Protein 1KL9 (pdb70)

Sequence (165 aa):
LSCRFYQHKFPEVEDVVVNVRSIAEGAYVSLLEYNNIEGILLSELRIGRNECVVVIRVDKEKGYIDLSKRRVSPEEAIKCEDKFTKSKTVYSILRHVAEVLEYTKDEQLESLFQRTAWVFDDKYKRPGYGAYDAFKHAVSDPSILDSLDLNEDEREVLINNINRR

Nearest PDB structures (foldseek):
  1kl9-assembly1_A  TM=1.006E+00  e=1.219E-31  Homo sapiens
  7nzm-assembly1_E  TM=9.355E-01  e=1.106E-25  Homo sapiens
  7sys-assembly1_j  TM=9.698E-01  e=1.558E-24  Homo sapiens
  8oz0-assembly1_D  TM=9.484E-01  e=9.864E-24  Homo sapiens
  1q8k-assembly1_A  TM=8.801E-01  e=4.755E-22  Homo sapiens

B-factor: mean 36.6, std 17.79, range [17.84, 427.91]

Solvent-accessible surface area: 8728 Å² total

Radius of gyration: 16.92 Å; Cα contacts (8 Å, |Δi|>4): 281; chains: 1; bounding box: 39×50×29 Å

Organism: Homo sapiens (NCBI:txid9606)

Foldseek 3Di:
DDDALAPDLDDDQFQWFFAFAQDDPHTWTFGRRNRGQIAEPNVQDDHGDDFIWGFHDDDVVVRY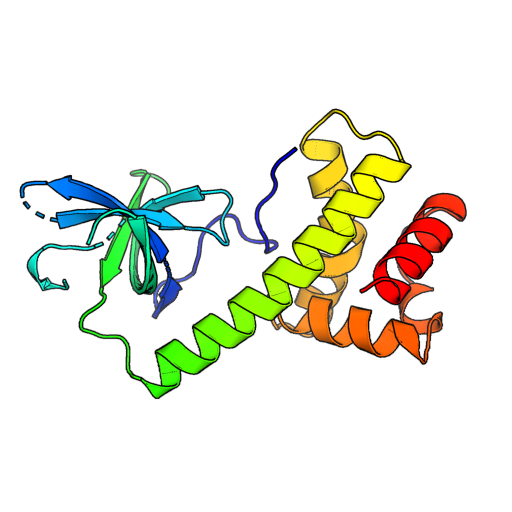TYTHRNPQDPVNRVVHVVLVVLSVLVVVLLVQLCVVVVPDDPVVSVVSCVQAVHVQCVVVVNRSVRRSVLLQVCLVVVCSCVPTPDDPSSSVSSNVSSNVD

Secondary structure (DSSP, 8-state):
----SSSSSSPPTT-B--EEEEE---EEEEETTTTTEE---GGG--TT-B---EEEEEETTTTEEEEESTT--HHHHHHHHHHHHHHHHHHHHHHHHHHHTT--SHHHHHHHHHHTHHHHHHHHT-TTHHHHHHHHHHHH-GGGGTTSS--HHHHHHHHHHHHH-

Structure (mmCIF, N/CA/C/O backbone):
data_1KL9
#
_entry.id   1KL9
#
_cell.length_a   37.280
_cell.length_b   44.200
_cell.length_c   121.420
_cell.angle_alpha   90.00
_cell.angle_beta   90.00
_cell.angle_gamma   90.00
#
_symmetry.space_group_name_H-M   'P 2 2 21'
#
loop_
_entity.id
_entity.type
_entity.pdbx_description
1 polymer 'EUKARYOTIC TRANSLATION INITIATION FACTOR 2 SUBUNIT 1'
2 non-polymer 'ZINC ION'
3 water water
#
loop_
_atom_site.group_PDB
_atom_site.id
_atom_site.type_symbol
_atom_site.label_atom_id
_atom_site.label_alt_id
_atom_site.label_comp_id
_atom_site.label_asym_id
_atom_site.label_entity_id
_atom_site.label_seq_id
_atom_site.pdbx_PDB_ins_code
_atom_site.Cartn_x
_atom_site.Cartn_y
_atom_site.Cartn_z
_atom_site.occupancy
_atom_site.B_iso_or_equiv
_atom_site.auth_seq_id
_atom_site.auth_comp_id
_atom_site.auth_asym_id
_atom_site.auth_atom_id
_atom_site.pdbx_PDB_model_num
ATOM 1 N N . LEU A 1 3 ? 18.876 5.310 23.707 1.00 59.45 3 LEU A N 1
ATOM 2 C CA . LEU A 1 3 ? 19.096 5.115 22.243 1.00 70.41 3 LEU A CA 1
ATOM 3 C C . LEU A 1 3 ? 17.760 5.060 21.520 1.00 46.74 3 LEU A C 1
ATOM 4 O O . LEU A 1 3 ? 16.867 4.334 21.943 1.00 48.29 3 LEU A O 1
ATOM 9 N N . SER A 1 4 ? 17.590 5.893 20.498 1.00 54.93 4 SER A N 1
ATOM 10 C CA . SER A 1 4 ? 16.583 5.665 19.460 1.00 31.87 4 SER A CA 1
ATOM 11 C C . SER A 1 4 ? 17.002 5.058 18.085 1.00 41.83 4 SER A C 1
ATOM 12 O O . SER A 1 4 ? 18.162 5.089 17.669 1.00 37.72 4 SER A O 1
ATOM 15 N N . CYS A 1 5 ? 15.998 4.530 17.387 1.00 36.51 5 CYS A N 1
ATOM 16 C CA . CYS A 1 5 ? 16.137 4.016 16.018 1.00 30.38 5 CYS A CA 1
ATOM 17 C C . CYS A 1 5 ? 14.723 3.914 15.471 1.00 37.49 5 CYS A C 1
ATOM 18 O O . CYS A 1 5 ? 13.797 3.650 16.218 1.00 31.79 5 CYS A O 1
ATOM 21 N N . ARG A 1 6 ? 14.553 4.137 14.177 1.00 26.62 6 ARG A N 1
ATOM 22 C CA . ARG A 1 6 ? 13.278 3.911 13.509 1.00 29.43 6 ARG A CA 1
ATOM 23 C C . ARG A 1 6 ? 12.886 2.440 13.592 1.00 24.42 6 ARG A C 1
ATOM 24 O O . ARG A 1 6 ? 13.712 1.595 13.944 1.00 22.04 6 ARG A O 1
ATOM 32 N N . PHE A 1 7 ? 11.622 2.145 13.273 1.00 25.36 7 PHE A N 1
ATOM 33 C CA . PHE A 1 7 ? 11.086 0.789 13.337 1.00 23.87 7 PHE A CA 1
ATOM 34 C C . PHE A 1 7 ? 11.459 -0.055 12.109 1.00 28.09 7 PHE A C 1
ATOM 35 O O . PHE A 1 7 ? 11.598 -1.263 12.214 1.00 22.71 7 PHE A O 1
ATOM 43 N N . TYR A 1 8 ? 11.569 0.583 10.949 1.00 20.54 8 TYR A N 1
ATOM 44 C CA . TYR A 1 8 ? 11.651 -0.111 9.670 1.00 26.20 8 TYR A CA 1
ATOM 45 C C . TYR A 1 8 ? 12.918 0.275 8.915 1.00 24.18 8 TYR A C 1
ATOM 46 O O . TYR A 1 8 ? 13.557 1.293 9.201 1.00 21.87 8 TYR A O 1
ATOM 55 N N . GLN A 1 9 ? 13.290 -0.568 7.956 1.00 24.30 9 GLN A N 1
ATOM 56 C CA . GLN A 1 9 ? 14.488 -0.353 7.159 1.00 24.01 9 GLN A CA 1
ATOM 57 C C . GLN A 1 9 ? 14.517 1.047 6.519 1.00 22.72 9 GLN A C 1
ATOM 58 O O . GLN A 1 9 ? 15.523 1.761 6.586 1.00 26.55 9 GLN A O 1
ATOM 64 N N . HIS A 1 10 ? 13.410 1.444 5.915 1.00 18.45 10 HIS A N 1
ATOM 65 C CA . HIS A 1 10 ? 13.292 2.780 5.320 1.00 23.08 10 HIS A CA 1
ATOM 66 C C . HIS A 1 10 ? 13.149 3.926 6.315 1.00 22.00 10 HIS A C 1
ATOM 67 O O . HIS A 1 10 ? 12.455 3.813 7.318 1.00 22.28 10 HIS A O 1
ATOM 79 N N . LYS A 1 11 ? 13.806 5.031 5.991 1.00 19.42 11 LYS A N 1
ATOM 80 C CA . LYS A 1 11 ? 13.829 6.216 6.859 1.00 20.92 11 LYS A CA 1
ATOM 81 C C . LYS A 1 11 ? 12.601 7.080 6.678 1.00 25.21 11 LYS A C 1
ATOM 82 O O . LYS A 1 11 ? 12.291 7.932 7.521 1.00 25.12 11 LYS A O 1
ATOM 87 N N . PHE A 1 12 ? 11.893 6.843 5.587 1.00 21.12 12 PHE A N 1
ATOM 88 C CA . PHE A 1 12 ? 10.647 7.546 5.285 1.00 20.36 12 PHE A CA 1
ATO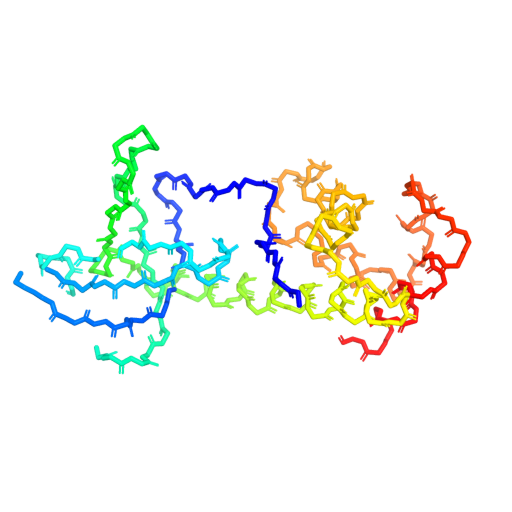M 89 C C . PHE A 1 12 ? 9.573 6.562 4.864 1.00 25.19 12 PHE A C 1
ATOM 90 O O . PHE A 1 12 ? 9.886 5.543 4.254 1.00 23.08 12 PHE A O 1
ATOM 98 N N . PRO A 1 13 ? 8.313 6.897 5.119 1.00 22.48 13 PRO A N 1
ATOM 99 C CA . PRO A 1 13 ? 7.177 6.123 4.593 1.00 23.57 13 PRO A CA 1
ATOM 100 C C . PRO A 1 13 ? 6.914 6.420 3.155 1.00 25.64 13 PRO A C 1
ATOM 101 O O . PRO A 1 13 ? 7.312 7.492 2.691 1.00 22.99 13 PRO A O 1
ATOM 105 N N . GLU A 1 14 ? 6.248 5.486 2.469 1.00 23.20 14 GLU A N 1
ATOM 106 C CA . GLU A 1 14 ? 5.818 5.659 1.095 1.00 28.06 14 GLU A CA 1
ATOM 107 C C . GLU A 1 14 ? 4.483 6.378 1.038 1.00 31.59 14 GLU A C 1
ATOM 108 O O . GLU A 1 14 ? 3.606 6.173 1.884 1.00 27.18 14 GLU A O 1
ATOM 114 N N . VAL A 1 15 ? 4.322 7.207 0.019 1.00 20.80 15 VAL A N 1
ATOM 115 C CA . VAL A 1 15 ? 3.061 7.866 -0.224 1.00 21.95 15 VAL A CA 1
ATOM 116 C C . VAL A 1 15 ? 1.978 6.790 -0.210 1.00 26.28 15 VAL A C 1
ATOM 117 O O . VAL A 1 15 ? 2.168 5.707 -0.776 1.00 25.38 15 VAL A O 1
ATOM 121 N N . GLU A 1 16 ? 0.868 7.077 0.478 1.00 26.61 16 GLU A N 1
ATOM 122 C CA . GLU A 1 16 ? -0.222 6.125 0.674 1.00 23.83 16 GLU A CA 1
ATOM 123 C C . GLU A 1 16 ? -0.072 5.205 1.898 1.00 21.12 16 GLU A C 1
ATOM 124 O O . GLU A 1 16 ? -1.038 4.536 2.291 1.00 30.11 16 GLU A O 1
ATOM 130 N N . ASP A 1 17 ? 1.101 5.172 2.518 1.00 25.57 17 ASP A N 1
ATOM 131 C CA . ASP A 1 17 ? 1.231 4.451 3.775 1.00 22.92 17 ASP A CA 1
ATOM 132 C C . ASP A 1 17 ? 0.308 5.119 4.814 1.00 26.06 17 ASP A C 1
ATOM 133 O O . ASP A 1 17 ? 0.060 6.306 4.754 1.00 29.70 17 ASP A O 1
ATOM 138 N N . VAL A 1 18 ? -0.203 4.333 5.746 1.00 26.82 18 VAL A N 1
ATOM 139 C CA . VAL A 1 18 ? -0.832 4.867 6.931 1.00 28.85 18 VAL A CA 1
ATOM 140 C C . VAL A 1 18 ? 0.198 4.763 8.047 1.00 30.20 18 VAL A C 1
ATOM 141 O O . VAL A 1 18 ? 0.781 3.707 8.261 1.00 26.16 18 VAL A O 1
ATOM 145 N N . VAL A 1 19 ? 0.444 5.876 8.727 1.00 26.72 19 VAL A N 1
ATOM 146 C CA . VAL A 1 19 ? 1.484 5.942 9.737 1.00 24.09 19 VAL A CA 1
ATOM 147 C C . VAL A 1 19 ? 0.921 6.447 11.071 1.00 28.28 19 VAL A C 1
ATOM 148 O O . VAL A 1 19 ? -0.026 7.250 11.111 1.00 24.05 19 VAL A O 1
ATOM 160 N N . VAL A 1 21 ? 1.251 8.706 14.262 1.00 27.30 21 VAL A N 1
ATOM 161 C CA . VAL A 1 21 ? 1.904 9.961 14.592 1.00 25.01 21 VAL A CA 1
ATOM 162 C C . VAL A 1 21 ? 1.460 10.476 15.949 1.00 31.44 21 VAL A C 1
ATOM 163 O O . VAL A 1 21 ? 0.398 10.110 16.454 1.00 26.68 21 VAL A O 1
ATOM 167 N N . ASN A 1 22 ? 2.316 11.285 16.555 1.00 27.78 22 ASN A N 1
ATOM 168 C CA . ASN A 1 22 ? 1.959 12.034 17.747 1.00 25.63 22 ASN A CA 1
ATOM 169 C C . ASN A 1 22 ? 1.787 13.499 17.382 1.00 24.65 22 ASN A C 1
ATOM 170 O O . ASN A 1 22 ? 2.691 14.104 16.820 1.00 30.74 22 ASN A O 1
ATOM 175 N N . VAL A 1 23 ? 0.646 14.086 17.714 1.00 25.17 23 VAL A N 1
ATOM 176 C CA . VAL A 1 23 ? 0.422 15.491 17.386 1.00 24.41 23 VAL A CA 1
ATOM 177 C C . VAL A 1 23 ? 1.191 16.363 18.372 1.00 30.61 23 VAL A C 1
ATOM 178 O O . VAL A 1 23 ? 0.992 16.284 19.586 1.00 35.12 23 VAL A O 1
ATOM 182 N N . ARG A 1 24 ? 2.098 17.172 17.852 1.00 31.24 24 ARG A N 1
ATOM 183 C CA . ARG A 1 24 ? 3.002 17.945 18.712 1.00 26.47 24 ARG A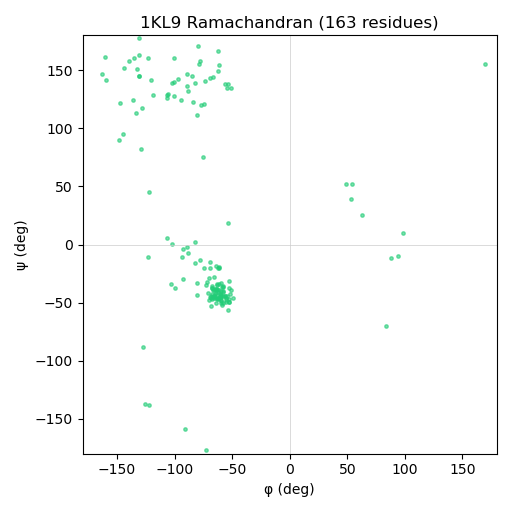 CA 1
ATOM 184 C C . ARG A 1 24 ? 2.538 19.391 18.875 1.00 47.44 24 ARG A C 1
ATOM 185 O O . ARG A 1 24 ? 2.684 19.974 19.951 1.00 46.35 24 ARG A O 1
ATOM 191 N N . SER A 1 25 ? 1.998 19.976 17.811 1.00 35.04 25 SER A N 1
ATOM 192 C CA . SER A 1 25 ? 1.569 21.377 17.865 1.00 46.45 25 SER A CA 1
ATOM 193 C C . SER A 1 25 ? 0.576 21.716 16.759 1.00 43.14 25 SER A C 1
ATOM 194 O O . SER A 1 25 ? 0.489 21.005 15.760 1.00 29.95 25 SER A O 1
ATOM 197 N N . ILE A 1 26 ? -0.164 22.813 16.926 1.00 32.68 26 ILE A N 1
ATOM 198 C CA . ILE A 1 26 ? -1.109 23.259 15.893 1.00 35.68 26 ILE A CA 1
ATOM 199 C C . ILE A 1 26 ? -0.749 24.649 15.363 1.00 39.80 26 ILE A C 1
ATOM 200 O O . ILE A 1 26 ? -0.550 25.581 16.145 1.00 41.94 26 ILE A O 1
ATOM 205 N N . ALA A 1 27 ? -0.654 24.789 14.041 1.00 35.09 27 ALA A N 1
ATOM 206 C CA . ALA A 1 27 ? -0.310 26.072 13.428 1.00 52.02 27 ALA A CA 1
ATOM 207 C C . ALA A 1 27 ? -1.293 26.396 12.305 1.00 54.62 27 ALA A C 1
ATOM 208 O O . ALA A 1 27 ? -2.183 25.610 12.022 1.00 43.31 27 ALA A O 1
ATOM 210 N N . GLU A 1 28 ? -1.137 27.561 11.681 1.00 59.29 28 GLU A N 1
ATOM 211 C CA . GLU A 1 28 ? -2.032 27.996 10.616 1.00 57.12 28 GLU A CA 1
ATOM 212 C C . GLU A 1 28 ? -2.179 26.970 9.491 1.00 55.01 28 GLU A C 1
ATOM 213 O O . GLU A 1 28 ? -3.293 26.615 9.118 1.00 50.74 28 GLU A O 1
ATOM 218 N N . GLY A 1 30 ? -1.490 23.787 9.477 1.00 74.00 30 GLY A N 1
ATOM 219 C CA . GLY A 1 30 ? -1.920 22.471 9.905 1.00 49.28 30 GLY A CA 1
ATOM 220 C C . GLY A 1 30 ? -1.348 22.093 11.251 1.00 41.86 30 GLY A C 1
ATOM 221 O O . GLY A 1 30 ? -0.942 22.953 12.032 1.00 42.38 30 GLY A O 1
ATOM 222 N N . ALA A 1 31 ? -1.317 20.791 11.513 1.00 28.99 31 ALA A N 1
ATOM 223 C CA . ALA A 1 31 ? -0.761 20.248 12.728 1.00 23.95 31 ALA A CA 1
ATOM 224 C C . ALA A 1 31 ? 0.573 19.578 12.451 1.00 42.66 31 ALA A C 1
ATOM 225 O O . ALA A 1 31 ? 0.679 18.715 11.568 1.00 33.67 31 ALA A O 1
ATOM 227 N N . TYR A 1 32 ? 1.583 19.953 13.225 1.00 33.41 32 TYR A N 1
ATOM 228 C CA . TYR A 1 32 ? 2.854 19.252 13.183 1.00 26.33 32 TYR A CA 1
ATOM 229 C C . TYR A 1 32 ? 2.774 18.028 14.028 1.00 27.24 32 TYR A C 1
ATOM 230 O O . TYR A 1 32 ? 2.210 18.057 15.112 1.00 26.58 32 TYR A O 1
ATOM 239 N N . VAL A 1 33 ? 3.358 16.948 13.521 1.00 32.19 33 VAL A N 1
ATOM 240 C CA . VAL A 1 33 ? 3.302 15.651 14.178 1.00 26.26 33 VAL A CA 1
ATOM 241 C C . VAL A 1 33 ? 4.664 14.971 14.053 1.00 27.49 33 VAL A C 1
ATOM 242 O O . VAL A 1 33 ? 5.453 15.344 13.186 1.00 30.44 33 VAL A O 1
ATOM 246 N N . SER A 1 34 ? 4.934 14.023 14.947 1.00 27.42 34 SER A N 1
ATOM 247 C CA . SER A 1 34 ? 6.127 13.185 14.890 1.00 24.81 34 SER A CA 1
ATOM 248 C C . SER A 1 34 ? 5.720 11.795 14.414 1.00 24.23 34 SER A C 1
ATOM 249 O O . SER A 1 34 ? 4.788 11.192 14.959 1.00 23.26 34 SER A O 1
ATOM 252 N N . LEU A 1 35 ? 6.410 11.269 13.408 1.00 21.60 35 LEU A N 1
ATOM 253 C CA . LEU A 1 35 ? 6.097 9.910 12.974 1.00 26.00 35 LEU A CA 1
ATOM 254 C C . LEU A 1 35 ? 6.777 8.928 13.930 1.00 23.57 35 LEU A C 1
ATOM 255 O O . LEU A 1 35 ? 8.010 8.803 13.942 1.00 23.29 35 LEU A O 1
ATOM 260 N N . LEU A 1 36 ? 5.965 8.220 14.711 1.00 23.02 36 LEU A N 1
ATOM 261 C CA . LEU A 1 36 ? 6.459 7.376 15.798 1.00 24.62 36 LEU A CA 1
ATOM 262 C C . LEU A 1 36 ? 7.225 6.150 15.306 1.00 20.66 36 LEU A C 1
ATOM 263 O O . LEU A 1 36 ? 8.006 5.573 16.056 1.00 25.07 36 LEU A O 1
ATOM 268 N N . GLU A 1 37 ? 7.007 5.764 14.053 1.00 23.99 37 GLU A N 1
ATOM 269 C CA . GLU A 1 37 ? 7.631 4.553 13.507 1.00 22.22 37 GLU A CA 1
ATOM 270 C C . GLU A 1 37 ? 8.926 4.914 12.796 1.00 27.80 37 GLU A C 1
ATOM 271 O O . GLU A 1 37 ? 9.693 4.036 12.401 1.00 22.22 37 GLU A O 1
ATOM 277 N N . TYR A 1 38 ? 9.139 6.211 12.592 1.00 22.01 38 TYR A N 1
ATOM 278 C CA . TYR A 1 38 ? 10.247 6.679 11.768 1.00 18.89 38 TYR A CA 1
ATOM 279 C C . TYR A 1 38 ? 11.130 7.607 12.583 1.00 18.52 38 TYR A C 1
ATOM 280 O O . TYR A 1 38 ? 11.509 8.681 12.120 1.00 23.38 38 TYR A O 1
ATOM 289 N N . ASN A 1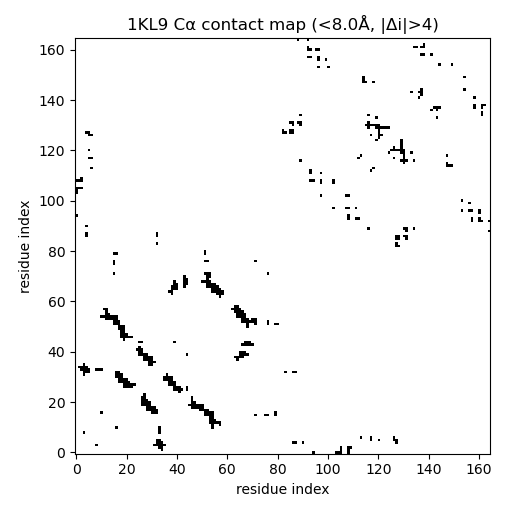 39 ? 11.419 7.175 13.805 1.00 22.37 39 ASN A N 1
ATOM 290 C CA . ASN A 1 39 ? 12.312 7.899 14.710 1.00 32.63 39 ASN A CA 1
ATOM 291 C C . ASN A 1 39 ? 11.922 9.360 14.901 1.00 34.71 39 ASN A C 1
ATOM 292 O O . ASN A 1 39 ? 12.780 10.258 14.951 1.00 32.15 39 ASN A O 1
ATOM 297 N N . ASN A 1 40 ? 10.619 9.588 14.979 1.00 29.95 40 ASN A N 1
ATOM 298 C CA . ASN A 1 40 ? 10.061 10.903 15.292 1.00 31.45 40 ASN A CA 1
ATOM 299 C C . ASN A 1 40 ? 10.353 12.020 14.315 1.00 37.35 40 ASN A C 1
ATOM 300 O O . ASN A 1 40 ? 10.332 13.187 14.698 1.00 30.48 40 ASN A O 1
ATOM 305 N N . ILE A 1 41 ? 10.606 11.686 13.056 1.00 29.81 41 ILE A N 1
ATOM 306 C CA . ILE A 1 41 ? 10.702 12.720 12.051 1.00 35.51 41 ILE A CA 1
ATOM 307 C C . ILE A 1 41 ? 9.363 13.457 11.968 1.00 27.29 41 ILE A C 1
ATOM 308 O O . ILE A 1 41 ? 8.283 12.919 12.321 1.00 27.19 41 ILE A O 1
ATOM 313 N N . GLU A 1 42 ? 9.451 14.695 11.519 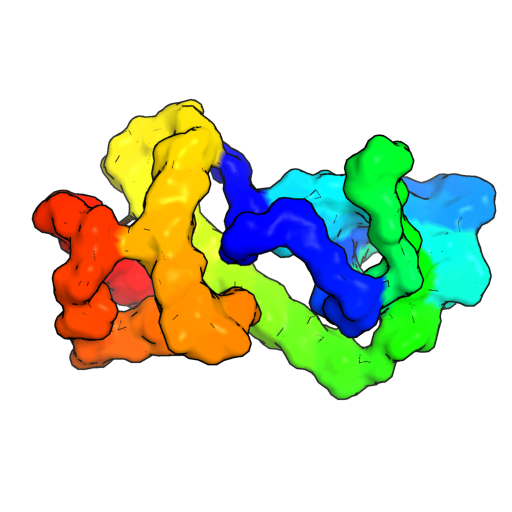1.00 25.73 42 GLU A N 1
ATOM 314 C CA . GLU A 1 42 ? 8.313 15.598 11.499 1.00 21.93 42 GLU A CA 1
ATOM 315 C C . GLU A 1 42 ? 7.501 15.510 10.240 1.00 27.92 42 GLU A C 1
ATOM 316 O O . GLU A 1 42 ? 8.025 15.561 9.134 1.00 31.99 42 GLU A O 1
ATOM 322 N N . GLY A 1 43 ? 6.192 15.408 10.425 1.00 25.43 43 GLY A N 1
ATOM 323 C CA . GLY A 1 43 ? 5.262 15.610 9.339 1.00 25.63 43 GLY A CA 1
ATOM 324 C C . GLY A 1 43 ? 4.283 16.721 9.669 1.00 27.21 43 GLY A C 1
ATOM 325 O O . GLY A 1 43 ? 4.282 17.277 10.779 1.00 28.56 43 GLY A O 1
ATOM 334 N N . ILE A 1 45 ? 0.033 17.447 9.194 1.00 34.89 45 ILE A N 1
ATOM 335 C CA . ILE A 1 45 ? -1.295 17.172 8.706 1.00 28.92 45 ILE A CA 1
ATOM 336 C C . ILE A 1 45 ? -1.826 18.487 8.175 1.00 34.78 45 ILE A C 1
ATOM 337 O O . ILE A 1 45 ? -2.047 19.430 8.942 1.00 39.35 45 ILE A O 1
ATOM 342 N N . LEU A 1 46 ? -2.023 18.543 6.867 1.00 40.76 46 LEU A N 1
ATOM 343 C CA . LEU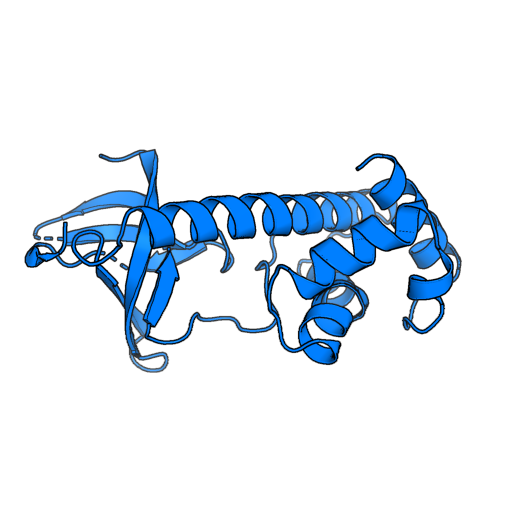 A 1 46 ? -2.559 19.720 6.205 1.00 53.99 46 LEU A CA 1
ATOM 344 C C . LEU A 1 46 ? -3.874 20.134 6.863 1.00 46.07 46 LEU A C 1
ATOM 345 O O . LEU A 1 46 ? -4.712 19.301 7.205 1.00 45.75 46 LEU A O 1
ATOM 347 N N . LEU A 1 47 ? -4.047 21.432 7.058 1.00 57.91 47 LEU A N 1
ATOM 348 C CA . LEU A 1 47 ? -5.246 21.934 7.710 1.00 69.17 47 LEU A CA 1
ATOM 349 C C . LEU A 1 47 ? -6.544 21.382 7.093 1.00 52.47 47 LEU A C 1
ATOM 350 O O . LEU A 1 47 ? -7.494 21.068 7.807 1.00 61.92 47 LEU A O 1
ATOM 355 N N . SER A 1 48 ? -6.580 21.246 5.773 1.00 54.44 48 SER A N 1
ATOM 356 C CA . SER A 1 48 ? -7.781 20.754 5.103 1.00 80.88 48 SER A CA 1
ATOM 357 C C . SER A 1 48 ? -8.034 19.274 5.397 1.00 80.23 48 SER A C 1
ATOM 358 O O . SER A 1 48 ? -9.125 18.763 5.146 1.00 58.16 48 SER A O 1
ATOM 361 N N . GLU A 1 49 ? -7.024 18.593 5.928 1.00 62.04 49 GLU A N 1
ATOM 362 C CA . GLU A 1 49 ? -7.073 17.145 6.085 1.00 47.60 49 GLU A CA 1
ATOM 363 C C . GLU A 1 49 ? -7.273 16.729 7.528 1.00 59.79 49 GLU A C 1
ATOM 364 O O . GLU A 1 49 ? -7.229 15.537 7.833 1.00 41.97 49 GLU A O 1
ATOM 370 N N . LEU A 1 50 ? -7.486 17.698 8.416 1.00 49.26 50 LEU A N 1
ATOM 371 C CA . LEU A 1 50 ? -7.519 17.412 9.848 1.00 53.02 50 LEU A CA 1
ATOM 372 C C . LEU A 1 50 ? -8.795 16.666 10.206 1.00 59.29 50 LEU A C 1
ATOM 373 O O . LEU A 1 50 ? -9.805 16.801 9.518 1.00 62.78 50 LEU A O 1
ATOM 376 N N . ARG A 1 63 ? -5.914 17.181 18.374 1.00 61.42 63 ARG A N 1
ATOM 377 C CA . ARG A 1 63 ? -5.595 17.460 19.774 1.00 36.71 63 ARG A CA 1
ATOM 378 C C . ARG A 1 63 ? -4.128 17.176 20.094 1.00 55.10 63 ARG A C 1
ATOM 379 O O . ARG A 1 63 ? -3.656 16.059 19.923 1.00 38.48 63 ARG A O 1
ATOM 381 N N . ILE A 1 64 ? -3.416 18.189 20.575 1.00 43.66 64 ILE A N 1
ATOM 382 C CA . ILE A 1 64 ? -2.025 18.025 20.965 1.00 44.34 64 ILE A CA 1
ATOM 383 C C . ILE A 1 64 ? -1.882 16.889 21.963 1.00 52.97 64 ILE A C 1
ATOM 384 O O . ILE A 1 64 ? -2.669 16.772 22.903 1.00 39.05 64 ILE A O 1
ATOM 387 N N . GLY A 1 65 ? -0.879 16.044 21.746 1.00 32.33 65 GLY A N 1
ATOM 388 C CA . GLY A 1 65 ? -0.584 14.960 22.669 1.00 35.75 65 GLY A CA 1
ATOM 389 C C . GLY A 1 65 ? -1.227 13.626 22.333 1.00 35.35 65 GLY A C 1
ATOM 390 O O . GLY A 1 65 ? -0.907 12.616 22.951 1.00 44.20 65 GLY A O 1
ATOM 391 N N . ARG A 1 66 ? -2.135 13.611 21.371 1.00 33.32 66 ARG A N 1
ATOM 392 C CA . ARG A 1 66 ? -2.830 12.382 21.007 1.00 38.58 66 ARG A CA 1
ATOM 393 C C . ARG A 1 66 ? -2.048 11.636 19.918 1.00 39.95 66 ARG A C 1
ATOM 394 O O . ARG A 1 66 ? -1.424 12.254 19.060 1.00 31.34 66 ARG A O 1
ATOM 397 N N . ASN A 1 67 ? -2.100 10.313 19.958 1.00 37.96 67 ASN A N 1
ATOM 398 C CA . ASN A 1 67 ? -1.564 9.491 18.875 1.00 41.06 67 ASN A CA 1
ATOM 399 C C . ASN A 1 67 ? -2.655 9.261 17.844 1.00 38.19 67 ASN A C 1
ATOM 400 O O . ASN A 1 67 ? -3.801 9.014 18.204 1.00 48.30 67 ASN A O 1
ATOM 405 N N . GLU A 1 68 ? -2.319 9.377 16.563 1.00 39.13 68 GLU A N 1
ATOM 406 C CA . GLU A 1 68 ? -3.305 9.186 15.507 1.00 35.12 68 GLU A CA 1
ATOM 407 C C . GLU A 1 68 ? -2.688 8.500 14.294 1.00 36.29 68 GLU A C 1
ATOM 408 O O . GLU A 1 68 ? -1.500 8.652 14.028 1.00 27.40 68 GLU A O 1
ATOM 411 N N . CYS A 1 69 ? -3.523 7.773 13.566 1.00 25.94 69 CYS A N 1
ATOM 412 C CA . CYS A 1 69 ? -3.156 7.145 12.290 1.00 31.01 69 CYS A CA 1
ATOM 413 C C . CYS A 1 69 ? -3.556 8.070 11.143 1.00 29.52 69 CYS A C 1
ATOM 414 O O . CYS A 1 69 ? -4.694 8.518 11.064 1.00 34.73 69 CYS A O 1
ATOM 41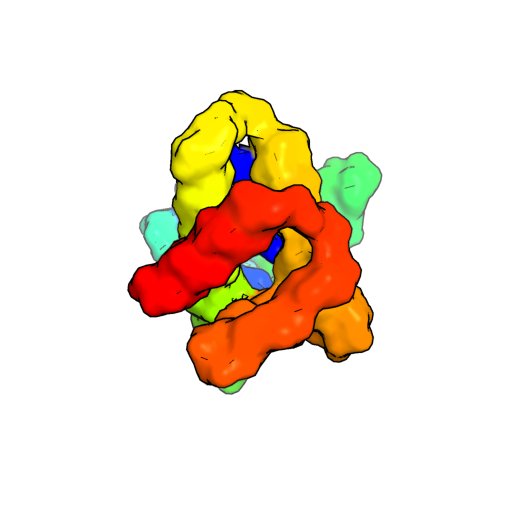7 N N . VAL A 1 70 ? -2.599 8.412 10.289 1.00 25.36 70 VAL A N 1
ATOM 418 C CA . VAL A 1 70 ? -2.858 9.323 9.185 1.00 21.36 70 VAL A CA 1
ATOM 419 C C . VAL A 1 70 ? -2.222 8.778 7.921 1.00 26.61 70 VAL A C 1
ATOM 420 O O . VAL A 1 70 ? -1.301 7.965 7.979 1.00 29.40 70 VAL A O 1
ATOM 424 N N . VAL A 1 71 ? -2.678 9.243 6.767 1.00 27.08 71 VAL A N 1
ATOM 425 C CA . VAL A 1 71 ? -2.149 8.686 5.529 1.00 30.03 71 VAL A CA 1
ATOM 426 C C . VAL A 1 71 ? -1.151 9.648 4.931 1.00 27.68 71 VAL A C 1
ATOM 427 O O . VAL A 1 71 ? -1.344 10.876 4.957 1.00 29.51 71 VAL A O 1
ATOM 431 N N . VAL A 1 72 ? -0.057 9.096 4.423 1.00 26.01 72 VAL A N 1
ATOM 432 C CA . VAL A 1 72 ? 0.963 9.904 3.765 1.00 23.53 72 VAL A CA 1
ATOM 433 C C . VAL A 1 72 ? 0.523 10.379 2.371 1.00 24.54 72 VAL A C 1
ATOM 434 O O . VAL A 1 72 ? 0.243 9.567 1.489 1.00 30.80 72 VAL A O 1
ATOM 438 N N . ILE A 1 73 ? 0.497 11.696 2.180 1.00 25.39 73 ILE A N 1
ATOM 439 C CA . ILE A 1 73 ? -0.071 12.323 0.977 1.00 38.42 73 ILE A CA 1
ATOM 440 C C . ILE A 1 73 ? 0.996 12.811 -0.003 1.00 35.45 73 ILE A C 1
ATOM 441 O O . ILE A 1 73 ? 0.805 12.779 -1.220 1.00 38.50 73 ILE A O 1
ATOM 446 N N . ARG A 1 74 ? 2.118 13.270 0.529 1.00 29.16 74 ARG A N 1
ATOM 447 C CA . ARG A 1 74 ? 3.195 13.744 -0.297 1.00 30.09 74 ARG A CA 1
ATOM 448 C C . ARG A 1 74 ? 4.444 13.702 0.537 1.00 31.27 74 ARG A C 1
ATOM 449 O O . ARG A 1 74 ? 4.434 13.986 1.734 1.00 31.76 74 ARG A O 1
ATOM 453 N N . VAL A 1 75 ? 5.534 13.328 -0.111 1.00 25.41 75 VAL A N 1
ATOM 454 C CA . VAL A 1 75 ? 6.857 13.347 0.508 1.00 27.93 75 VAL A CA 1
ATOM 455 C C . VAL A 1 75 ? 7.786 14.055 -0.453 1.00 38.10 75 VAL A C 1
ATOM 456 O O . VAL A 1 75 ? 7.625 13.929 -1.664 1.00 30.70 75 VAL A O 1
ATOM 460 N N . ASP A 1 76 ? 8.746 14.794 0.093 1.00 36.97 76 ASP A N 1
ATOM 461 C CA . ASP A 1 76 ? 9.835 15.352 -0.691 1.00 36.56 76 ASP A CA 1
ATOM 462 C C . ASP A 1 76 ? 11.085 15.348 0.161 1.00 36.59 76 ASP A C 1
ATOM 463 O O . ASP A 1 76 ? 11.311 16.264 0.946 1.00 37.92 76 ASP A O 1
ATOM 468 N N . LYS A 1 77 ? 11.891 14.300 0.012 1.00 27.83 77 LYS A N 1
ATOM 469 C CA . LYS A 1 77 ? 13.061 14.062 0.860 1.00 36.76 77 LYS A CA 1
ATOM 470 C C . LYS A 1 77 ? 14.096 15.166 0.698 1.00 52.10 77 LYS A C 1
ATOM 471 O O . LYS A 1 77 ? 14.810 15.508 1.644 1.00 65.63 77 LYS A O 1
ATOM 477 N N . GLU A 1 78 ? 14.192 15.702 -0.513 1.00 52.29 78 GLU A N 1
ATOM 478 C CA . GLU A 1 78 ? 15.144 16.766 -0.798 1.00 90.00 78 GLU A CA 1
ATOM 479 C C . GLU A 1 78 ? 14.701 18.018 -0.053 1.00 83.95 78 GLU A C 1
ATOM 480 O O . GLU A 1 78 ? 15.464 18.616 0.707 1.00 57.64 78 GLU A O 1
ATOM 482 N N . LYS A 1 79 ? 13.448 18.394 -0.268 1.00 86.25 79 LYS A N 1
ATOM 483 C CA . LYS A 1 79 ? 12.871 19.565 0.377 1.00 48.54 79 LYS A CA 1
ATOM 484 C C . LYS A 1 79 ? 12.646 19.353 1.883 1.00 57.40 79 LYS A C 1
ATOM 485 O O . LYS A 1 79 ? 12.694 20.310 2.656 1.00 66.04 79 LYS A O 1
ATOM 488 N N . GLY A 1 80 ? 12.421 18.105 2.296 1.00 60.47 80 GLY A N 1
ATOM 489 C CA . GLY A 1 80 ? 12.293 17.767 3.707 1.00 49.64 80 GLY A CA 1
ATOM 490 C C . GLY A 1 80 ? 10.869 17.644 4.246 1.00 86.34 80 GLY A C 1
ATOM 491 O O . GLY A 1 80 ? 10.664 17.524 5.454 1.00 96.16 80 GLY A O 1
ATOM 492 N N . TYR A 1 81 ? 9.887 17.649 3.353 1.00 41.50 81 TYR A N 1
ATOM 493 C CA . TYR A 1 81 ? 8.477 17.693 3.732 1.00 41.08 81 TYR A CA 1
ATOM 494 C C . TYR A 1 81 ? 7.816 16.310 3.741 1.00 56.40 81 TY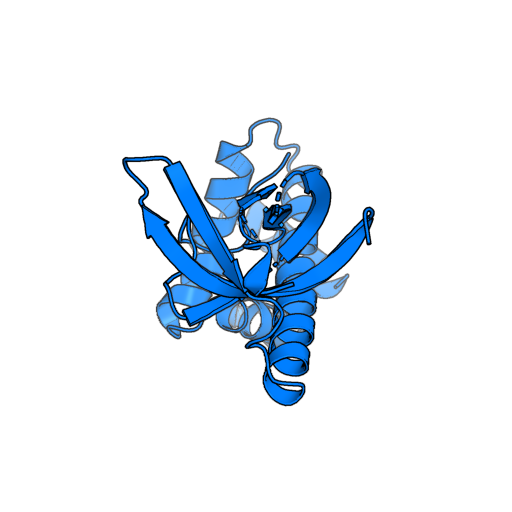R A C 1
ATOM 495 O O . TYR A 1 81 ? 8.104 15.472 2.893 1.00 37.26 81 TYR A O 1
ATOM 497 N N . ILE A 1 82 ? 6.933 16.085 4.713 1.00 35.07 82 ILE A N 1
ATOM 498 C CA . ILE A 1 82 ? 5.982 14.981 4.667 1.00 29.20 82 ILE A CA 1
ATOM 499 C C . ILE A 1 82 ? 4.597 15.569 4.926 1.00 44.19 82 ILE A C 1
ATOM 500 O O . ILE A 1 82 ? 4.352 16.126 5.988 1.00 31.50 82 ILE A O 1
ATOM 505 N N . ASP A 1 83 ? 3.699 15.467 3.955 1.00 30.11 83 ASP A N 1
ATOM 506 C CA . ASP A 1 83 ? 2.337 15.941 4.143 1.00 36.49 83 ASP A CA 1
ATOM 507 C C . ASP A 1 83 ? 1.453 14.754 4.446 1.00 29.11 83 ASP A C 1
ATOM 508 O O . ASP A 1 83 ? 1.589 13.700 3.840 1.00 29.67 83 ASP A O 1
ATOM 513 N N . LEU A 1 84 ? 0.534 14.946 5.378 1.00 32.02 84 LEU A N 1
ATOM 514 C CA . LEU A 1 84 ? -0.318 13.880 5.854 1.00 27.14 84 LEU A CA 1
ATOM 515 C C . LEU A 1 84 ? -1.785 14.282 5.869 1.00 37.97 84 LEU A C 1
ATOM 516 O O . LEU A 1 84 ? -2.108 15.470 5.839 1.00 31.43 84 LEU A O 1
ATOM 521 N N . SER A 1 85 ? -2.650 13.269 5.955 1.00 34.13 85 SER A N 1
ATOM 522 C CA . SER A 1 85 ? -4.096 13.438 6.048 1.00 40.53 85 SER A CA 1
ATOM 523 C C . SER A 1 85 ? -4.719 12.505 7.106 1.00 34.34 85 SER A C 1
ATOM 524 O O . SER A 1 85 ? -4.548 11.286 7.068 1.00 34.18 85 SER A O 1
ATOM 527 N N . LYS A 1 86 ? -5.447 13.083 8.060 1.00 29.30 86 LYS A N 1
ATOM 528 C CA . LYS A 1 86 ? -6.287 12.282 8.955 1.00 29.99 86 LYS A CA 1
ATOM 529 C C . LYS A 1 86 ? -7.610 11.937 8.251 1.00 40.97 86 LYS A C 1
ATOM 530 O O . LYS A 1 86 ? -8.079 10.805 8.303 1.00 37.55 86 LYS A O 1
ATOM 534 N N . ARG A 1 87 ? -8.188 12.928 7.585 1.00 38.45 87 ARG A N 1
ATOM 535 C CA . ARG A 1 87 ? -9.508 12.817 6.960 1.00 40.90 87 ARG A CA 1
ATOM 536 C C . ARG A 1 87 ? -9.646 11.609 6.021 1.00 50.53 87 ARG A C 1
ATOM 537 O O . ARG A 1 87 ? -10.719 11.018 5.932 1.00 48.88 87 ARG A O 1
ATOM 542 N N . ARG A 1 88 ? -8.556 11.199 5.380 1.00 44.80 88 ARG A N 1
ATOM 543 C CA . ARG A 1 88 ? -8.619 10.114 4.402 1.00 44.37 88 ARG A CA 1
ATOM 544 C C . ARG A 1 88 ? -8.426 8.702 4.958 1.00 48.41 88 ARG A C 1
ATOM 545 O O . ARG A 1 88 ? -8.501 7.731 4.206 1.00 44.32 88 ARG A O 1
ATOM 553 N N . VAL A 1 89 ? -8.180 8.574 6.258 1.00 32.24 89 VAL A N 1
ATOM 554 C CA . VAL A 1 89 ? -7.982 7.259 6.854 1.00 34.70 89 VAL A CA 1
ATOM 555 C C . VAL A 1 89 ? -9.310 6.625 7.197 1.00 34.49 89 VAL A C 1
ATOM 556 O O . VAL A 1 89 ? -10.094 7.191 7.949 1.00 36.02 89 VAL A O 1
ATOM 560 N N . SER A 1 90 ? -9.556 5.441 6.651 1.00 38.77 90 SER A N 1
ATOM 561 C CA . SER A 1 90 ? -10.759 4.694 6.983 1.00 40.61 90 SER A CA 1
ATOM 562 C C . SER A 1 90 ? -10.574 4.009 8.329 1.00 52.65 90 SER A C 1
ATOM 563 O O . SER A 1 90 ? -9.449 3.757 8.742 1.00 37.45 90 SER A O 1
ATOM 566 N N . PRO A 1 91 ? -11.670 3.710 9.019 1.00 45.19 91 PRO A N 1
ATOM 567 C CA . PRO A 1 91 ? -11.602 3.010 10.306 1.00 45.75 91 PRO A CA 1
ATOM 568 C C . PRO A 1 91 ? -10.901 1.673 10.218 1.00 40.59 91 PRO A C 1
ATOM 569 O O . PRO A 1 91 ? -10.159 1.302 11.120 1.00 33.82 91 PRO A O 1
ATOM 573 N N . GLU A 1 92 ? -11.155 0.938 9.146 1.00 36.60 92 GLU A N 1
ATOM 574 C CA . GLU A 1 92 ? -10.464 -0.315 8.914 1.00 36.16 92 GLU A CA 1
ATOM 575 C C . GLU A 1 92 ? -8.954 -0.062 8.742 1.00 29.84 92 GLU A C 1
ATOM 576 O O . GLU A 1 92 ? -8.140 -0.861 9.214 1.00 30.22 92 GLU A O 1
ATOM 579 N N . GLU A 1 93 ? -8.593 1.038 8.076 1.00 34.45 93 GLU A N 1
ATOM 580 C CA . GLU A 1 93 ? -7.186 1.410 7.907 1.00 28.52 93 GLU A CA 1
ATOM 581 C C . GLU A 1 93 ? -6.546 1.812 9.233 1.00 41.51 93 GLU A C 1
ATOM 582 O O . GLU A 1 93 ? -5.384 1.509 9.493 1.00 27.72 93 GLU A O 1
ATOM 588 N N . ALA A 1 94 ? -7.301 2.500 10.077 1.00 28.24 94 ALA A N 1
ATOM 589 C CA . ALA A 1 94 ? -6.780 2.909 11.375 1.00 31.38 94 ALA A CA 1
ATOM 590 C C . ALA A 1 94 ? -6.496 1.684 12.239 1.00 24.43 94 ALA A C 1
ATOM 591 O O . ALA A 1 94 ? -5.521 1.648 12.980 1.00 27.52 94 ALA A O 1
ATOM 593 N N . ILE A 1 95 ? -7.358 0.683 12.156 1.00 30.08 95 ILE A N 1
ATOM 594 C CA . ILE A 1 95 ? -7.183 -0.533 12.948 1.00 26.04 95 ILE A CA 1
ATOM 595 C C . ILE A 1 95 ? -5.928 -1.289 12.559 1.00 28.26 95 ILE A C 1
ATOM 596 O O . ILE A 1 95 ? -5.203 -1.766 13.416 1.00 26.39 95 ILE A O 1
ATOM 601 N N . LYS A 1 96 ? -5.669 -1.392 11.262 1.00 30.95 96 LYS A N 1
ATOM 602 C CA . LYS A 1 96 ? -4.479 -2.074 10.799 1.00 38.33 96 LYS A CA 1
ATOM 603 C C . LYS A 1 96 ? -3.237 -1.325 11.276 1.00 21.76 96 LYS A C 1
ATOM 604 O O . LYS A 1 96 ? -2.265 -1.944 11.721 1.00 29.64 96 LYS A O 1
ATOM 610 N N . CYS A 1 97 ? -3.282 0.001 11.196 1.00 24.78 97 CYS A N 1
ATOM 611 C CA . CYS A 1 97 ? -2.143 0.839 11.600 1.00 21.98 97 CYS A CA 1
ATOM 612 C C . CYS A 1 97 ? -1.854 0.725 13.108 1.00 30.00 97 CYS A C 1
ATOM 613 O O . CYS A 1 97 ? -0.709 0.567 13.515 1.00 27.63 97 CYS A O 1
ATOM 616 N N . GLU A 1 98 ? -2.895 0.768 13.927 1.00 29.40 98 GLU A N 1
ATOM 617 C CA . GLU A 1 98 ? -2.757 0.529 15.365 1.00 22.05 98 GLU A CA 1
ATOM 618 C C . GLU A 1 98 ? -2.153 -0.836 15.651 1.00 31.79 98 GLU A C 1
ATOM 619 O O . GLU A 1 98 ? -1.238 -0.967 16.459 1.00 27.66 98 GLU A O 1
ATOM 625 N N . ASP A 1 99 ? -2.637 -1.844 14.946 1.00 23.73 99 ASP A N 1
ATOM 626 C CA . ASP A 1 99 ? -2.103 -3.197 15.061 1.00 25.18 99 ASP A CA 1
ATOM 627 C C . ASP A 1 99 ? -0.633 -3.319 14.597 1.00 27.12 99 ASP A C 1
ATOM 628 O O . ASP A 1 99 ? 0.187 -3.878 15.300 1.00 26.08 99 ASP A O 1
ATOM 633 N N . LYS A 1 100 ? -0.310 -2.821 13.415 1.00 24.58 100 LYS A N 1
ATOM 634 C CA . LYS A 1 100 ? 1.077 -2.801 12.965 1.00 23.71 100 LYS A CA 1
ATOM 635 C C . LYS A 1 100 ? 1.967 -2.077 13.991 1.00 19.86 100 LYS A C 1
ATOM 636 O O . LYS A 1 100 ? 3.040 -2.563 14.366 1.00 23.84 100 LYS A O 1
ATOM 642 N N . PHE A 1 101 ? 1.493 -0.930 14.454 1.00 23.26 101 PHE A N 1
ATOM 643 C CA . PHE A 1 101 ? 2.260 -0.109 15.379 1.00 25.49 101 PHE A CA 1
ATOM 644 C C . PHE A 1 101 ? 2.562 -0.826 16.699 1.00 31.92 101 PHE A C 1
ATOM 645 O O . PHE A 1 101 ? 3.683 -0.811 17.180 1.00 24.69 101 PHE A O 1
ATOM 653 N N . THR A 1 102 ? 1.568 -1.481 17.273 1.00 26.63 102 THR A N 1
ATOM 654 C CA . THR A 1 102 ? 1.788 -2.246 18.496 1.00 31.63 102 THR A CA 1
ATOM 655 C C . THR A 1 102 ? 2.780 -3.369 18.287 1.00 27.54 102 THR A C 1
ATOM 656 O O . THR A 1 102 ? 3.609 -3.659 19.153 1.00 23.92 102 THR A O 1
ATOM 660 N N . LYS A 1 103 ? 2.664 -4.043 17.152 1.00 23.74 103 LYS A N 1
ATOM 661 C CA . LYS A 1 103 ? 3.549 -5.166 16.896 1.00 27.16 103 LYS A CA 1
ATOM 662 C C . LYS A 1 103 ? 4.949 -4.634 16.721 1.00 24.73 103 LYS A C 1
ATOM 663 O O . LYS A 1 103 ? 5.877 -5.105 17.364 1.00 21.66 103 LYS A O 1
ATOM 669 N N . SER A 1 104 ? 5.093 -3.587 15.914 1.00 21.38 104 SER A N 1
ATOM 670 C CA . SER A 1 104 ? 6.420 -3.041 15.635 1.00 24.89 104 SER A CA 1
ATOM 671 C C . SER A 1 104 ? 7.052 -2.441 16.855 1.00 27.42 104 SER A C 1
ATOM 672 O O . SER A 1 104 ? 8.246 -2.589 17.072 1.00 25.86 104 SER A O 1
ATOM 675 N N . LYS A 1 105 ? 6.244 -1.768 17.663 1.00 29.22 105 LYS A N 1
ATOM 676 C CA . LYS A 1 105 ? 6.737 -1.214 18.912 1.00 23.49 105 LYS A CA 1
ATOM 677 C C . LYS A 1 105 ? 7.243 -2.335 19.816 1.00 26.87 105 LYS A C 1
ATOM 678 O O . LYS A 1 105 ? 8.198 -2.152 20.559 1.00 23.13 105 LYS A O 1
ATOM 682 N N . THR A 1 106 ? 6.616 -3.503 19.752 1.00 27.53 106 THR A N 1
ATOM 683 C CA . THR A 1 106 ? 7.043 -4.620 20.582 1.00 24.95 106 THR A CA 1
ATOM 684 C C . THR A 1 106 ? 8.415 -5.112 20.113 1.00 19.06 106 THR A C 1
ATOM 685 O O . THR A 1 106 ? 9.325 -5.320 20.908 1.00 24.67 106 THR A O 1
ATOM 689 N N . VAL A 1 107 ? 8.562 -5.261 18.804 1.00 21.88 107 VAL A N 1
ATOM 690 C CA . VAL A 1 107 ? 9.870 -5.566 18.244 1.00 24.89 107 VAL A CA 1
ATOM 691 C C . VAL A 1 107 ? 10.889 -4.506 18.690 1.00 21.39 107 VAL A C 1
ATOM 692 O O . VAL A 1 107 ? 11.986 -4.828 19.128 1.00 22.80 107 VAL A O 1
ATOM 696 N N . TYR A 1 108 ? 10.521 -3.241 18.567 1.00 27.02 108 TYR A N 1
ATOM 697 C CA . TYR A 1 108 ? 11.406 -2.169 19.034 1.00 30.57 108 TYR A CA 1
ATOM 698 C C . TYR A 1 108 ? 11.831 -2.381 20.489 1.00 23.34 108 TYR A C 1
ATOM 699 O O . TYR A 1 108 ? 13.027 -2.353 20.805 1.00 26.24 108 TYR A O 1
ATOM 708 N N . SER A 1 109 ? 10.873 -2.644 21.377 1.00 24.47 109 SER A N 1
ATOM 709 C CA . SER A 1 109 ? 11.187 -2.786 22.789 1.00 27.89 109 SER A CA 1
ATOM 710 C C . SER A 1 109 ? 12.099 -3.978 23.041 1.00 30.78 109 SER A C 1
ATOM 711 O O . SER A 1 109 ? 12.976 -3.928 23.893 1.00 25.36 109 SER A O 1
ATOM 714 N N . ILE A 1 110 ? 11.882 -5.064 22.317 1.00 23.66 110 ILE A N 1
ATOM 715 C CA . ILE A 1 110 ? 12.753 -6.218 22.434 1.00 23.82 110 ILE A CA 1
ATOM 716 C C . ILE A 1 110 ? 14.193 -5.848 22.084 1.00 23.50 110 ILE A C 1
ATOM 717 O O . ILE A 1 110 ? 15.129 -6.197 22.807 1.00 27.59 110 ILE A O 1
ATOM 722 N N . LEU A 1 111 ? 14.378 -5.172 20.960 1.00 26.21 111 LEU A N 1
ATOM 723 C CA . LEU A 1 111 ? 15.724 -4.906 20.471 1.00 20.02 111 LEU A CA 1
ATOM 724 C C . LEU A 1 111 ? 16.391 -3.850 21.322 1.00 26.21 111 LEU A C 1
ATOM 725 O O . LEU A 1 111 ? 17.596 -3.871 21.519 1.00 26.01 111 LEU A O 1
ATOM 730 N N . ARG A 1 112 ? 15.600 -2.901 21.795 1.00 28.86 112 ARG A N 1
ATOM 731 C CA . ARG A 1 112 ? 16.111 -1.898 22.724 1.00 28.02 112 ARG A CA 1
ATOM 732 C C . ARG A 1 112 ? 16.573 -2.560 24.032 1.00 29.09 112 ARG A C 1
ATOM 733 O O . ARG A 1 112 ? 17.602 -2.196 24.609 1.00 28.01 112 ARG A O 1
ATOM 737 N N . HIS A 1 113 ? 15.824 -3.561 24.497 1.00 25.83 113 HIS A N 1
ATOM 738 C CA . HIS A 1 113 ? 16.295 -4.317 25.649 1.00 32.99 113 HIS A CA 1
ATOM 739 C C . HIS A 1 113 ? 17.539 -5.158 25.390 1.00 33.84 113 HIS A C 1
ATOM 740 O O . HIS A 1 113 ? 18.388 -5.305 26.242 1.00 33.64 113 HIS A O 1
ATOM 747 N N . VAL A 1 114 ? 17.625 -5.708 24.175 1.00 24.41 114 VAL A N 1
ATOM 748 C CA . VAL A 1 114 ? 18.826 -6.418 23.812 1.00 27.42 114 VAL A CA 1
ATOM 749 C C . VAL A 1 114 ? 20.009 -5.459 23.880 1.00 22.95 114 VAL A C 1
ATOM 750 O O . VAL A 1 114 ? 21.064 -5.813 24.416 1.00 27.66 114 VAL A O 1
ATOM 754 N N . ALA A 1 115 ? 19.819 -4.248 23.363 1.00 27.79 115 ALA A N 1
ATOM 755 C CA . ALA A 1 115 ? 20.882 -3.260 23.351 1.00 42.27 115 ALA A CA 1
ATOM 756 C C . ALA A 1 115 ? 21.320 -2.867 24.771 1.00 33.29 115 ALA A C 1
ATOM 757 O O . ALA A 1 115 ? 22.490 -2.565 25.008 1.00 43.56 115 ALA A O 1
ATOM 759 N N . GLU A 1 116 ? 20.376 -2.840 25.704 1.00 31.14 116 GLU A N 1
ATOM 760 C CA . GLU A 1 116 ? 20.696 -2.503 27.094 1.00 31.63 116 GLU A CA 1
ATOM 761 C C . GLU A 1 116 ? 21.542 -3.597 27.740 1.00 51.81 116 GLU A C 1
ATOM 762 O O . GLU A 1 116 ? 22.518 -3.307 28.432 1.00 41.51 116 GLU A O 1
ATOM 768 N N . VAL A 1 117 ? 21.159 -4.853 27.518 1.00 32.44 117 VAL A N 1
ATOM 769 C CA . VAL A 1 117 ? 21.888 -5.991 28.085 1.00 36.25 117 VAL A CA 1
ATOM 770 C C . VAL A 1 117 ? 23.327 -5.973 27.576 1.00 62.76 117 VAL A C 1
ATOM 771 O O . VAL A 1 117 ? 24.272 -6.163 28.342 1.00 38.21 117 VAL A O 1
ATOM 775 N N . LEU A 1 118 ? 23.479 -5.712 26.282 1.00 33.99 118 LEU A N 1
ATOM 776 C CA . LEU A 1 118 ? 24.790 -5.639 25.646 1.00 37.49 118 LEU A CA 1
ATOM 777 C C . LEU A 1 118 ? 25.457 -4.253 25.841 1.00 29.67 118 LEU A C 1
ATOM 778 O O . LEU A 1 118 ? 26.535 -4.005 25.315 1.00 42.74 118 LEU A O 1
ATOM 783 N N . GLU A 1 119 ? 24.792 -3.366 26.580 1.00 36.74 119 GLU A N 1
ATOM 784 C CA . GLU A 1 119 ? 25.298 -2.036 26.917 1.00 55.94 119 GLU A CA 1
ATOM 785 C C . GLU A 1 119 ? 25.712 -1.203 25.705 1.00 49.95 119 GLU A C 1
ATOM 786 O O . GLU A 1 119 ? 26.810 -0.659 25.661 1.00 39.06 119 GLU A O 1
ATOM 792 N N . TYR A 1 120 ? 24.813 -1.085 24.735 1.00 61.66 120 TYR A N 1
ATOM 793 C CA . TYR A 1 120 ? 25.028 -0.191 23.605 1.00 36.56 120 TYR A CA 1
ATOM 794 C C . TYR A 1 120 ? 24.955 1.244 24.081 1.00 36.21 120 TYR A C 1
ATOM 795 O O . TYR A 1 120 ? 24.160 1.591 24.954 1.00 35.95 120 TYR A O 1
ATOM 804 N N . THR A 1 121 ? 25.789 2.082 23.495 1.00 33.40 121 THR A N 1
ATOM 805 C CA . THR A 1 121 ? 25.824 3.480 23.854 1.00 38.35 121 THR A CA 1
ATOM 806 C C . THR A 1 121 ? 25.586 4.323 22.621 1.00 41.47 121 THR A C 1
ATOM 807 O O . THR A 1 121 ? 25.363 5.519 22.731 1.00 46.65 121 THR A O 1
ATOM 811 N N . LYS A 1 122 ? 25.621 3.699 21.445 1.00 37.68 122 LYS A N 1
ATOM 812 C CA . LYS A 1 122 ? 25.547 4.450 20.195 1.00 37.18 122 LYS A CA 1
ATOM 813 C C . LYS A 1 122 ? 24.343 4.011 19.370 1.00 45.65 122 LYS A C 1
ATOM 814 O O . LYS A 1 122 ? 24.021 2.832 19.305 1.00 37.01 122 LYS A O 1
ATOM 817 N N . ASP A 1 123 ? 23.693 4.970 18.728 1.00 38.17 123 ASP A N 1
ATOM 818 C CA . ASP A 1 123 ? 22.501 4.697 17.935 1.00 49.31 123 ASP A CA 1
ATOM 819 C C . ASP A 1 123 ? 22.801 3.685 16.836 1.00 37.72 123 ASP A C 1
ATOM 820 O O . ASP A 1 123 ? 21.962 2.848 16.513 1.00 36.28 123 ASP A O 1
ATOM 825 N N . GLU A 1 124 ? 23.999 3.748 16.268 1.00 27.16 124 GLU A N 1
ATOM 826 C CA . GLU A 1 124 ? 24.362 2.839 15.183 1.00 30.79 124 GLU A CA 1
ATOM 827 C C . GLU A 1 124 ? 24.442 1.384 15.638 1.00 31.32 124 GLU A C 1
ATOM 828 O O . GLU A 1 124 ? 24.226 0.474 14.844 1.00 29.83 124 GLU A O 1
ATOM 831 N N . GLN A 1 125 ? 24.742 1.149 16.910 1.00 27.30 125 GLN A N 1
ATOM 832 C CA . GLN A 1 125 ? 24.737 -0.215 17.422 1.00 35.06 125 GLN A CA 1
ATOM 833 C C . GLN A 1 125 ? 23.308 -0.765 17.433 1.00 30.89 125 GLN A C 1
ATOM 834 O O . GLN A 1 125 ? 23.069 -1.922 17.082 1.00 31.07 125 GLN A O 1
ATOM 840 N N . LEU A 1 126 ? 22.359 0.063 17.857 1.00 30.37 126 LEU A N 1
ATOM 841 C CA . LEU A 1 126 ? 20.971 -0.352 17.846 1.00 24.81 126 LEU A CA 1
ATOM 842 C C . LEU A 1 126 ? 20.501 -0.558 16.410 1.00 29.21 126 LEU A C 1
ATOM 843 O O . LEU A 1 126 ? 19.849 -1.557 16.120 1.00 26.74 126 LEU A O 1
ATOM 848 N N . GLU A 1 127 ? 20.847 0.372 15.515 1.00 28.38 127 GLU A N 1
ATOM 849 C CA . GLU A 1 127 ? 20.480 0.245 14.107 1.00 32.49 127 GLU A CA 1
ATOM 850 C C . GLU A 1 127 ? 21.044 -1.058 13.528 1.00 40.05 127 GLU A C 1
ATOM 851 O O . GLU A 1 127 ? 20.373 -1.762 12.772 1.00 23.01 127 GLU A O 1
ATOM 857 N N . SER A 1 128 ? 22.271 -1.391 13.903 1.00 28.85 128 SER A N 1
ATOM 858 C CA . SER A 1 128 ? 22.919 -2.582 13.382 1.00 29.87 128 SER A CA 1
ATOM 859 C C . SER A 1 128 ? 22.215 -3.836 13.860 1.00 26.68 128 SER A C 1
ATOM 860 O O . SER A 1 128 ? 22.056 -4.773 13.100 1.00 30.02 128 SER A O 1
ATOM 863 N N . LEU A 1 129 ? 21.781 -3.851 15.116 1.00 24.38 129 LEU A N 1
ATOM 864 C CA . LEU A 1 129 ? 20.914 -4.917 15.605 1.00 29.63 129 LEU A CA 1
ATOM 865 C C . LEU A 1 129 ? 19.618 -5.108 14.780 1.00 21.87 129 LEU A C 1
ATOM 866 O O . LEU A 1 129 ? 19.263 -6.235 14.422 1.00 25.92 129 LEU A O 1
ATOM 871 N N . PHE A 1 130 ? 18.902 -4.019 14.520 1.00 22.97 130 PHE A N 1
ATOM 872 C CA . PHE A 1 130 ? 17.698 -4.060 13.675 1.00 26.37 130 PHE A CA 1
ATOM 873 C C . PHE A 1 130 ? 18.036 -4.604 12.292 1.00 22.03 130 PHE A C 1
ATOM 874 O O . PHE A 1 130 ? 17.402 -5.530 11.793 1.00 19.96 130 PHE A O 1
ATOM 882 N N . GLN A 1 131 ? 19.077 -4.026 11.694 1.00 22.95 131 GLN A N 1
ATOM 883 C CA . GLN A 1 131 ? 19.545 -4.442 10.378 1.00 24.71 131 GLN A CA 1
ATOM 884 C C . GLN A 1 131 ? 19.821 -5.930 10.280 1.00 27.91 131 GLN A C 1
ATOM 885 O O . GLN A 1 131 ? 19.544 -6.540 9.268 1.00 24.78 131 GLN A O 1
ATOM 891 N N . ARG A 1 132 ? 20.364 -6.531 11.335 1.00 22.41 132 ARG A N 1
ATOM 892 C CA . ARG A 1 132 ? 20.708 -7.957 11.288 1.00 24.87 132 ARG A CA 1
ATOM 893 C C . ARG A 1 132 ? 19.608 -8.870 11.799 1.00 25.71 132 ARG A C 1
ATOM 894 O O . ARG A 1 132 ? 19.748 -10.088 11.754 1.00 26.34 132 ARG A O 1
ATOM 902 N N . THR A 1 133 ? 18.515 -8.310 12.293 1.00 27.88 133 THR A N 1
ATOM 903 C CA . THR A 1 133 ? 17.435 -9.156 12.802 1.00 27.96 133 THR A CA 1
ATOM 904 C C . THR A 1 133 ? 16.068 -8.821 12.208 1.00 24.86 133 THR A C 1
ATOM 905 O O . THR A 1 133 ? 15.671 -9.395 11.204 1.00 23.52 133 THR A O 1
ATOM 909 N N . ALA A 1 134 ? 15.348 -7.890 12.833 1.00 18.33 134 ALA A N 1
ATOM 910 C CA . ALA A 1 134 ? 14.022 -7.486 12.345 1.00 22.71 134 ALA A CA 1
ATOM 911 C C . ALA A 1 134 ? 13.987 -7.151 10.845 1.00 25.92 134 ALA A C 1
ATOM 912 O O . ALA A 1 134 ? 13.087 -7.587 10.110 1.00 23.73 134 ALA A O 1
ATOM 914 N N . TRP A 1 135 ? 14.957 -6.377 10.379 1.00 22.92 135 TRP A N 1
ATOM 915 C CA . TRP A 1 135 ? 14.924 -5.920 8.996 1.00 23.15 135 TRP A CA 1
ATOM 916 C C . TRP A 1 135 ? 15.290 -7.051 8.032 1.00 24.53 135 TRP A C 1
ATOM 917 O O . TRP A 1 135 ? 14.897 -7.027 6.870 1.00 25.52 135 TRP A O 1
ATOM 928 N N . VAL A 1 136 ? 15.957 -8.089 8.527 1.00 26.25 136 VAL A N 1
ATOM 929 C CA . VAL A 1 136 ? 16.192 -9.257 7.686 1.00 21.34 136 VAL A CA 1
ATOM 930 C C . VAL A 1 136 ? 14.854 -9.930 7.386 1.00 26.34 136 VAL A C 1
ATOM 931 O O . VAL A 1 136 ? 14.565 -10.319 6.254 1.00 28.12 136 VAL A O 1
ATOM 935 N N . PHE A 1 137 ? 14.032 -10.074 8.421 1.00 20.85 137 PHE A N 1
ATOM 936 C CA . PHE A 1 137 ? 12.734 -10.710 8.271 1.00 22.63 137 PHE A CA 1
ATOM 937 C C . PHE A 1 137 ? 11.733 -9.844 7.494 1.00 29.92 137 PHE A C 1
ATOM 938 O O . PHE A 1 137 ? 10.963 -10.351 6.662 1.00 26.23 137 PHE A O 1
ATOM 946 N N . ASP A 1 138 ? 11.717 -8.550 7.787 1.00 20.48 138 ASP A N 1
ATOM 947 C CA . ASP A 1 138 ? 10.890 -7.611 7.027 1.00 18.94 138 ASP A CA 1
ATOM 948 C C . ASP A 1 138 ? 11.222 -7.730 5.538 1.00 22.89 138 ASP A C 1
ATOM 949 O O . ASP A 1 138 ? 10.333 -7.763 4.695 1.00 23.26 138 ASP A O 1
ATOM 954 N N . ASP A 1 139 ? 12.516 -7.787 5.222 1.00 22.14 139 ASP A N 1
ATOM 955 C CA . ASP A 1 139 ? 12.955 -7.912 3.844 1.00 29.36 139 ASP A CA 1
ATOM 956 C C . ASP A 1 139 ? 12.632 -9.288 3.256 1.00 32.12 139 ASP A C 1
ATOM 957 O O . ASP A 1 139 ? 12.083 -9.378 2.158 1.00 25.87 139 ASP A O 1
ATOM 962 N N . LYS A 1 140 ? 12.956 -10.353 3.988 1.00 25.06 140 LYS A N 1
ATOM 963 C CA . LYS A 1 140 ? 12.722 -11.722 3.529 1.00 20.92 140 LYS A CA 1
ATOM 964 C C . LYS A 1 140 ? 11.284 -11.934 3.080 1.00 29.03 140 LYS A C 1
ATOM 965 O O . LYS A 1 140 ? 11.041 -12.560 2.051 1.00 27.12 140 LYS A O 1
ATOM 971 N N . TYR A 1 141 ? 10.356 -11.393 3.859 1.00 22.93 141 TYR A N 1
ATOM 972 C CA . TYR A 1 141 ? 8.927 -11.565 3.648 1.00 29.43 141 TYR A CA 1
ATOM 973 C C . TYR A 1 141 ? 8.256 -10.350 3.008 1.00 23.29 141 TYR A C 1
ATOM 974 O O . TYR A 1 141 ? 7.043 -10.358 2.784 1.00 24.36 141 TYR A O 1
ATOM 983 N N . LYS A 1 142 ? 9.044 -9.316 2.728 1.00 27.38 142 LYS A N 1
ATOM 984 C CA . LYS A 1 142 ? 8.531 -8.117 2.069 1.00 23.03 142 LYS A CA 1
ATOM 985 C C . LYS A 1 142 ? 7.260 -7.637 2.759 1.00 25.32 142 LYS A C 1
ATOM 986 O O . LYS A 1 142 ? 6.204 -7.431 2.139 1.00 26.67 142 LYS A O 1
ATOM 992 N N . ARG A 1 143 ? 7.382 -7.492 4.073 1.00 23.83 143 ARG A N 1
ATOM 993 C CA . ARG A 1 143 ? 6.310 -7.005 4.920 1.00 23.80 143 ARG A CA 1
ATOM 994 C C . ARG A 1 143 ? 6.921 -6.242 6.078 1.00 20.27 143 ARG A C 1
ATOM 995 O O . ARG A 1 143 ? 7.213 -6.847 7.113 1.00 24.19 143 ARG A O 1
ATOM 1003 N N . PRO A 1 144 ? 7.132 -4.946 5.922 1.00 24.65 144 PRO A N 1
ATOM 1004 C CA . PRO A 1 144 ? 7.653 -4.132 7.020 1.00 22.72 144 PRO A CA 1
ATOM 1005 C C . PRO A 1 144 ? 6.791 -4.227 8.274 1.00 26.16 144 PRO A C 1
ATOM 1006 O O . PRO A 1 144 ? 5.572 -4.225 8.185 1.00 23.06 144 PRO A O 1
ATOM 1010 N N . GLY A 1 145 ? 7.452 -4.330 9.418 1.00 24.85 145 GLY A N 1
ATOM 1011 C CA . GLY A 1 145 ? 6.784 -4.430 10.703 1.00 26.71 145 GLY A CA 1
ATOM 1012 C C . GLY A 1 145 ? 6.377 -5.853 10.991 1.00 22.48 145 GLY A C 1
ATOM 1013 O O . GLY A 1 145 ? 6.933 -6.508 11.895 1.00 25.90 145 GLY A O 1
ATOM 1014 N N . TYR A 1 146 ? 5.388 -6.344 10.239 1.00 24.35 146 TYR A N 1
ATOM 1015 C CA . TYR A 1 146 ? 4.822 -7.669 10.496 1.00 26.44 146 TYR A CA 1
ATOM 1016 C C . TYR A 1 146 ? 5.855 -8.774 10.343 1.00 28.64 146 TYR A C 1
ATOM 1017 O O . TYR A 1 146 ? 5.854 -9.742 11.091 1.00 24.10 146 TYR A O 1
ATOM 1026 N N . GLY A 1 147 ? 6.719 -8.650 9.350 1.00 25.44 147 GLY A N 1
ATOM 1027 C CA . GLY A 1 147 ? 7.730 -9.665 9.116 1.00 22.02 147 GLY A CA 1
ATOM 1028 C C . GLY A 1 147 ? 8.542 -9.950 10.364 1.00 25.08 147 GLY A C 1
ATOM 1029 O O . GLY A 1 147 ? 8.606 -11.086 10.854 1.00 23.10 147 GLY A O 1
ATOM 1030 N N . ALA A 1 148 ? 9.145 -8.904 10.909 1.00 26.19 148 ALA A N 1
ATOM 1031 C CA . ALA A 1 148 ? 9.917 -9.050 12.136 1.00 25.08 148 ALA A CA 1
ATOM 1032 C C . ALA A 1 148 ? 9.054 -9.570 13.283 1.00 23.29 148 ALA A C 1
ATOM 1033 O O . ALA A 1 148 ? 9.449 -10.494 14.012 1.00 21.23 148 ALA A O 1
ATOM 1035 N N . TYR A 1 149 ? 7.879 -8.978 13.470 1.00 22.05 149 TYR A N 1
ATOM 1036 C CA . TYR A 1 149 ? 7.025 -9.388 14.584 1.00 30.97 149 TYR A CA 1
ATOM 1037 C C . TYR A 1 149 ? 6.666 -10.878 14.492 1.00 27.55 149 TYR A C 1
ATOM 1038 O O . TYR A 1 149 ? 6.844 -11.658 15.447 1.00 22.02 149 TYR A O 1
ATOM 1047 N N . ASP A 1 150 ? 6.166 -11.275 13.332 1.00 22.35 150 ASP A N 1
ATOM 1048 C CA . ASP A 1 150 ? 5.750 -12.663 13.123 1.00 27.16 150 ASP A CA 1
ATOM 1049 C C . ASP A 1 150 ? 6.926 -13.627 13.325 1.00 22.42 150 ASP A C 1
ATOM 1050 O O . ASP A 1 150 ? 6.769 -14.695 13.907 1.00 27.89 150 ASP A O 1
ATOM 1055 N N . ALA A 1 151 ? 8.106 -13.253 12.851 1.00 25.34 151 ALA A N 1
ATOM 1056 C CA . ALA A 1 151 ? 9.275 -14.111 13.001 1.00 25.83 151 ALA A CA 1
ATOM 1057 C C . ALA A 1 151 ? 9.731 -14.190 14.457 1.00 26.72 151 ALA A C 1
ATOM 1058 O O . ALA A 1 151 ? 10.006 -15.263 14.971 1.00 23.62 151 ALA A O 1
ATOM 1060 N N . PHE A 1 152 ? 9.792 -13.054 15.138 1.00 19.91 152 PHE A N 1
ATOM 1061 C CA . PHE A 1 152 ? 10.144 -13.065 16.552 1.00 19.68 152 PHE A CA 1
ATOM 1062 C C . PHE A 1 152 ? 9.146 -13.891 17.354 1.00 25.62 152 PHE A C 1
ATOM 1063 O O . PHE A 1 152 ? 9.539 -14.705 18.202 1.00 24.08 152 PHE A O 1
ATOM 1071 N N . LYS A 1 153 ? 7.853 -13.709 17.100 1.00 23.30 153 LYS A N 1
ATOM 1072 C CA . LYS A 1 153 ? 6.848 -14.492 17.811 1.00 23.74 153 LYS A CA 1
ATOM 1073 C C . LYS A 1 153 ? 7.042 -16.007 17.542 1.00 30.75 153 LYS A C 1
ATOM 1074 O O . LYS A 1 153 ? 7.017 -16.838 18.464 1.00 25.21 153 LYS A O 1
ATOM 1078 N N . HIS A 1 154 ? 7.252 -16.364 16.287 1.00 25.95 154 HIS A N 1
ATOM 1079 C CA . HIS A 1 154 ? 7.501 -17.763 15.946 1.00 24.93 154 HIS A CA 1
ATOM 1080 C C . HIS A 1 154 ? 8.739 -18.296 16.663 1.00 29.69 154 HIS A C 1
ATOM 1081 O O . HIS A 1 154 ? 8.791 -19.474 17.051 1.00 30.75 154 HIS A O 1
ATOM 1088 N N . ALA A 1 155 ? 9.727 -17.426 16.876 1.00 24.78 155 ALA A N 1
ATOM 1089 C CA . ALA A 1 155 ? 10.970 -17.839 17.540 1.00 25.26 155 ALA A CA 1
ATOM 1090 C C . ALA A 1 155 ? 10.746 -18.343 18.953 1.00 33.75 155 ALA A C 1
ATOM 1091 O O . ALA A 1 155 ? 11.605 -19.042 19.499 1.00 29.48 155 ALA A O 1
ATOM 1093 N N . VAL A 1 156 ? 9.607 -17.996 19.545 1.00 31.89 156 VAL A N 1
ATOM 1094 C CA . VAL A 1 156 ? 9.292 -18.452 20.896 1.00 30.61 156 VAL A CA 1
ATOM 1095 C C . VAL A 1 156 ? 9.206 -19.974 20.886 1.00 41.84 156 VAL A C 1
ATOM 1096 O O . VAL A 1 156 ? 9.785 -20.635 21.735 1.00 38.05 156 VAL A O 1
ATOM 1100 N N . SER A 1 157 ? 8.499 -20.522 19.902 1.00 39.41 157 SER A N 1
ATOM 1101 C CA . SER A 1 157 ? 8.288 -21.959 19.813 1.00 38.49 157 SER A CA 1
ATOM 1102 C C . SER A 1 157 ? 9.331 -22.641 18.949 1.00 45.07 157 SER A C 1
ATOM 1103 O O . SER A 1 157 ? 9.644 -23.804 19.170 1.00 37.94 157 SER A O 1
ATOM 1106 N N . ASP A 1 158 ? 9.858 -21.919 17.963 1.00 32.97 158 ASP A N 1
ATOM 1107 C CA . ASP A 1 158 ? 10.837 -22.464 17.038 1.00 27.76 158 ASP A CA 1
ATOM 1108 C C . ASP A 1 158 ? 12.042 -21.544 16.946 1.00 34.26 158 ASP A C 1
ATOM 1109 O O . ASP A 1 158 ? 12.162 -20.749 16.008 1.00 29.90 158 ASP A O 1
ATOM 1114 N N . PRO A 1 159 ? 12.958 -21.672 17.901 1.00 39.78 159 PRO A N 1
ATOM 1115 C CA . PRO A 1 159 ? 14.103 -20.767 17.986 1.00 30.52 159 PRO A CA 1
ATOM 1116 C C . PRO A 1 159 ? 14.995 -20.847 16.768 1.00 37.70 159 PRO A C 1
ATOM 1117 O O . PRO A 1 159 ? 15.738 -19.901 16.538 1.00 29.97 159 PRO A O 1
ATOM 1121 N N . SER A 1 160 ? 14.921 -21.933 16.000 1.00 30.48 160 SER A N 1
ATOM 1122 C CA . SER A 1 160 ? 15.822 -22.124 14.864 1.00 26.98 160 SER A CA 1
ATOM 1123 C C . SER A 1 160 ? 15.644 -21.081 13.777 1.00 29.21 160 SER A C 1
ATOM 1124 O O . SER A 1 160 ? 16.528 -20.905 12.934 1.00 29.38 160 SER A O 1
ATOM 1127 N N . ILE A 1 161 ? 14.509 -20.389 13.783 1.00 29.50 161 ILE A N 1
ATOM 1128 C CA . ILE A 1 161 ? 14.263 -19.359 12.775 1.00 28.34 161 ILE A CA 1
ATOM 1129 C C . ILE A 1 161 ? 15.318 -18.252 12.876 1.00 36.07 161 ILE A C 1
ATOM 1130 O O . ILE A 1 161 ? 15.533 -17.518 11.927 1.00 32.14 161 ILE A O 1
ATOM 1135 N N . LEU A 1 162 ? 15.980 -18.147 14.026 1.00 27.59 162 LEU A N 1
ATOM 1136 C CA . LEU A 1 162 ? 17.035 -17.164 14.214 1.00 30.64 162 LEU A CA 1
ATOM 1137 C C . LEU A 1 162 ? 18.410 -17.662 13.798 1.00 35.31 162 LEU A C 1
ATOM 1138 O O . LEU A 1 162 ? 19.369 -16.884 13.777 1.00 28.40 162 LEU A O 1
ATOM 1143 N N . ASP A 1 163 ? 18.517 -18.946 13.463 1.00 39.36 163 ASP A N 1
ATOM 1144 C CA . ASP A 1 163 ? 19.831 -19.558 13.218 1.00 37.95 163 ASP A CA 1
ATOM 1145 C C . ASP A 1 163 ? 20.608 -18.876 12.088 1.00 33.54 163 ASP A C 1
ATOM 1146 O O . ASP A 1 163 ? 21.819 -18.738 12.166 1.00 36.64 163 ASP A O 1
ATOM 1151 N N . SER A 1 164 ? 19.906 -18.439 11.046 1.00 32.09 164 SER A N 1
ATOM 1152 C CA . SER A 1 164 ? 20.538 -17.868 9.861 1.00 50.55 164 SER A CA 1
ATOM 1153 C C . SER A 1 164 ? 21.006 -16.429 10.040 1.00 31.65 164 SER A C 1
ATOM 1154 O O . SER A 1 164 ? 21.735 -15.910 9.213 1.00 41.79 164 SER A O 1
ATOM 1157 N N . LEU A 1 165 ? 20.565 -15.776 11.103 1.00 28.79 165 LEU A N 1
ATOM 1158 C CA . LEU A 1 165 ? 20.965 -14.408 11.349 1.00 25.76 165 LEU A CA 1
ATOM 1159 C C . LEU A 1 165 ? 22.446 -14.289 11.657 1.00 32.96 165 LEU A C 1
ATOM 1160 O O . LEU A 1 165 ? 23.039 -15.139 12.327 1.00 39.64 165 LEU A O 1
ATOM 1165 N N . ASP A 1 166 ? 23.021 -13.198 11.181 1.00 33.34 166 ASP A N 1
ATOM 1166 C CA . ASP A 1 166 ? 24.407 -12.848 11.444 1.00 33.20 166 ASP A CA 1
ATOM 1167 C C . ASP A 1 166 ? 24.579 -12.314 12.868 1.00 32.14 166 ASP A C 1
ATOM 1168 O O . ASP A 1 166 ? 24.750 -11.113 13.077 1.00 30.50 166 ASP A O 1
ATOM 1173 N N . LEU A 1 167 ? 24.543 -13.223 13.839 1.00 30.45 167 LEU A N 1
ATOM 1174 C CA . LEU A 1 167 ? 24.631 -12.873 15.252 1.00 33.02 167 LEU A CA 1
ATOM 1175 C C . LEU A 1 167 ? 25.676 -13.756 15.897 1.00 32.68 167 LEU A C 1
ATOM 1176 O O . LEU A 1 167 ? 25.812 -14.927 15.521 1.00 33.39 167 LEU A O 1
ATOM 1181 N N . ASN A 1 168 ? 26.403 -13.201 16.863 1.00 30.87 168 ASN A N 1
ATOM 1182 C CA . ASN A 1 168 ? 27.313 -14.018 17.665 1.00 43.82 168 ASN A CA 1
ATOM 1183 C C . ASN A 1 168 ? 26.498 -14.746 18.722 1.00 48.84 168 ASN A C 1
ATOM 1184 O O . ASN A 1 168 ? 25.309 -14.489 18.877 1.00 34.41 168 ASN A O 1
ATOM 1189 N N . GLU A 1 169 ? 27.128 -15.674 19.426 1.00 37.01 169 GLU A N 1
ATOM 1190 C CA . GLU A 1 169 ? 26.415 -16.550 20.344 1.00 38.02 169 GLU A CA 1
ATOM 1191 C C . GLU A 1 169 ? 25.734 -15.743 21.442 1.00 23.35 169 GLU A C 1
ATOM 1192 O O . GLU A 1 169 ? 24.602 -16.017 21.799 1.00 36.27 169 GLU A O 1
ATOM 1195 N N . ASP A 1 170 ? 26.426 -14.747 21.972 1.00 35.91 170 ASP A N 1
ATOM 1196 C CA . ASP A 1 170 ? 25.846 -13.942 23.029 1.00 33.89 170 ASP A CA 1
ATOM 1197 C C . ASP A 1 170 ? 24.654 -13.149 22.494 1.00 34.03 170 ASP A C 1
ATOM 1198 O O . ASP A 1 170 ? 23.596 -13.139 23.099 1.00 33.15 170 ASP A O 1
ATOM 1203 N N . GLU A 1 171 ? 24.815 -12.514 21.335 1.00 28.77 171 GLU A N 1
ATOM 1204 C CA . GLU A 1 171 ? 23.732 -11.721 20.768 1.00 31.71 171 GLU A CA 1
ATOM 1205 C C . GLU A 1 171 ? 22.484 -12.589 20.601 1.00 20.54 171 GLU A C 1
ATOM 1206 O O . GLU A 1 171 ? 21.383 -12.174 20.970 1.00 27.77 171 GLU A O 1
ATOM 1212 N N . ARG A 1 172 ? 22.671 -13.807 20.083 1.00 30.37 172 ARG A N 1
ATOM 1213 C CA . ARG A 1 172 ? 21.570 -14.726 19.830 1.00 36.79 172 ARG A CA 1
ATOM 1214 C C . ARG A 1 172 ? 20.891 -15.118 21.133 1.00 30.38 172 ARG A C 1
ATOM 1215 O O . ARG A 1 172 ? 19.673 -15.121 21.229 1.00 30.14 172 ARG A O 1
ATOM 1217 N N . GLU A 1 173 ? 21.697 -15.451 22.130 1.00 32.40 173 GLU A N 1
ATOM 1218 C CA . GLU A 1 173 ? 21.176 -15.842 23.426 1.00 36.73 173 GLU A CA 1
ATOM 1219 C C . GLU A 1 173 ? 20.369 -14.698 24.034 1.00 29.80 173 GLU A C 1
ATOM 1220 O O . GLU A 1 173 ? 19.270 -14.907 24.564 1.00 32.65 173 GLU A O 1
ATOM 1222 N N . VAL A 1 174 ? 20.909 -13.490 23.977 1.00 28.48 174 VAL A N 1
ATOM 1223 C CA . VAL A 1 174 ? 20.216 -12.355 24.573 1.00 28.92 174 VAL A CA 1
ATOM 1224 C C . VAL A 1 174 ? 18.926 -12.047 23.789 1.00 28.54 174 VAL A C 1
ATOM 1225 O O . VAL A 1 174 ? 17.892 -11.716 24.374 1.00 28.45 174 VAL A O 1
ATOM 1229 N N . LEU A 1 175 ? 18.978 -12.189 22.470 1.00 32.34 175 LEU A N 1
ATOM 1230 C CA . LEU A 1 175 ? 17.786 -11.963 21.659 1.00 22.00 175 LEU A CA 1
ATOM 1231 C C . LEU A 1 175 ? 16.686 -12.956 22.012 1.00 25.56 175 LEU A C 1
ATOM 1232 O O . LEU A 1 175 ? 15.549 -12.571 22.186 1.00 28.04 175 LEU A O 1
ATOM 1237 N N . ILE A 1 176 ? 17.037 -14.234 22.133 1.00 29.69 176 ILE A N 1
ATOM 1238 C CA . ILE A 1 176 ? 16.041 -15.258 22.433 1.00 32.90 176 ILE A CA 1
ATOM 1239 C C . ILE A 1 176 ? 15.435 -14.980 23.809 1.00 34.69 176 ILE A C 1
ATOM 1240 O O . ILE A 1 176 ? 14.212 -14.999 23.994 1.00 32.69 176 ILE A O 1
ATOM 1245 N N . ASN A 1 177 ? 16.304 -14.705 24.771 1.00 31.25 177 ASN A N 1
ATOM 1246 C CA . ASN A 1 177 ? 15.852 -14.339 26.110 1.00 35.04 177 ASN A CA 1
ATOM 1247 C C . ASN A 1 177 ? 14.847 -13.200 26.081 1.00 31.58 177 ASN A C 1
ATOM 1248 O O . ASN A 1 177 ? 13.776 -13.295 26.670 1.00 28.74 177 ASN A O 1
ATOM 1253 N N . ASN A 1 178 ? 15.162 -12.122 25.368 1.00 25.32 178 ASN A N 1
ATOM 1254 C CA . ASN A 1 178 ? 14.282 -10.977 25.323 1.00 25.48 178 ASN A CA 1
ATOM 1255 C C . ASN A 1 178 ? 12.999 -11.178 24.527 1.00 31.52 178 ASN A C 1
ATOM 1256 O O . ASN A 1 178 ? 11.967 -10.597 24.857 1.00 30.22 178 ASN A O 1
ATOM 1261 N N . ILE A 1 179 ? 13.066 -11.993 23.482 1.00 26.84 179 ILE A N 1
ATOM 1262 C CA . ILE A 1 179 ? 11.863 -12.435 22.790 1.00 27.18 179 ILE A CA 1
ATOM 1263 C C . ILE A 1 179 ? 10.958 -13.191 23.757 1.00 21.12 179 ILE A C 1
ATOM 1264 O O . ILE A 1 179 ? 9.756 -12.905 23.854 1.00 33.87 179 ILE A O 1
ATOM 1269 N N . ASN A 1 180 ? 11.527 -14.159 24.463 1.00 28.19 180 ASN A N 1
ATOM 1270 C CA . ASN A 1 180 ? 10.751 -14.949 25.424 1.00 24.56 180 ASN A CA 1
ATOM 1271 C C . ASN A 1 180 ? 10.055 -14.098 26.485 1.00 46.37 180 ASN A C 1
ATOM 1272 O O . ASN A 1 180 ? 8.874 -14.305 26.757 1.00 32.39 180 ASN A O 1
ATOM 1277 N N . ARG A 1 181 ? 10.770 -13.118 27.041 1.00 34.47 181 ARG A N 1
ATOM 1278 C CA . ARG A 1 181 ? 10.189 -12.166 27.989 1.00 40.50 181 ARG A CA 1
ATOM 1279 C C . ARG A 1 181 ? 9.010 -11.429 27.345 1.00 44.71 181 ARG A C 1
ATOM 1280 O O . ARG A 1 181 ? 8.014 -11.124 28.003 1.00 43.87 181 ARG A O 1
ATOM 1288 N N . ARG A 1 182 ? 9.154 -11.140 26.053 1.00 39.96 182 ARG A N 1
ATOM 1289 C CA . ARG A 1 182 ? 8.093 -10.615 25.182 1.00 76.72 182 ARG A CA 1
ATOM 1290 C C . ARG A 1 182 ? 7.860 -9.142 25.445 1.00 58.92 182 ARG A C 1
ATOM 1291 O O . ARG A 1 182 ? 8.549 -8.295 24.883 1.00 59.63 182 ARG A O 1
#

InterPro domains:
  IPR003029 S1 domain [PF00575] (14-88)
  IPR003029 S1 domain [PS50126] (17-88)
  IPR003029 S1 domain [SM00316] (15-88)
  IPR011488 Translation initiation factor 2, alpha subunit [PF07541] (131-243)
  IPR011488 Translation initiation factor 2, alpha subunit [PTHR10602] (1-312)
  IPR012340 Nucleic acid-binding, OB-fold [G3DSA:2.40.50.140] (2-90)
  IPR012340 Nucleic acid-binding, OB-fold [SSF50249] (11-93)
  IPR024054 Translation initiation factor 2, alpha subunit, middle domain superfamily [G3DSA:1.10.150.190] (91-182)
  IPR024054 Translation initiation factor 2, alpha subunit, middle domain superfamily [SSF116742] (90-183)
  IPR024055 Translation initiation factor 2, alpha subunit, C-terminal [G3DSA:3.30.70.1130] (188-311)
  IPR024055 Translation initiation factor 2, alpha subunit, C-terminal [SSF110993] (187-303)
  IPR044126 IF2a, S1-like domain [cd04452] (14-89)

GO terms:
  GO:0036499 PERK-mediated unfolded protein response (P, IDA)
  GO:0140468 HRI-mediated signaling (P, IDA)
  GO:0006413 translational initiation (P, IDA)
  GO:0160296 cap-dependent translation initiation factor activity (F, IDA)
  GO:0160297 IRES-mediated translation initiation factor activity (F, IDA)
  GO:0034976 response to endoplasmic reticulum stress (P, IMP)
  GO:0036490 regulation of translation in response to endoplasmic reticulum stress (P, IMP)
  GO:0005515 protein binding (F, IPI)
  GO:0034976 response to endoplasmic reticulum stress (P, IDA)
  GO:0005739 mitochondrion (C, IDA)
  GO:0043022 ribosome binding (F, IDA)
  GO:0005850 eukaryotic translation initiation factor 2 complex (C, IDA)
  GO:0000423 mitophagy (P, IDA)
  GO:0003743 translation initiation factor activity (F, TAS)
  GO:0005829 cytosol (C, TAS)
  GO:0005829 cytosol (C, IDA)
  GO:0003743 translation initiation factor activity (F, IDA)
  GO:0070062 extracellular exosome (C, HDA)
  GO:0016020 membrane (C, HDA)
  GO:0003723 RNA binding (F, HDA)

CATH classification: 2.40.50.140 (+1 more: 1.10.150.190)